Protein AF-A0A7W0RBC0-F1 (afdb_monomer_lite)

Sequence (59 aa):
MKRTKISRGGQISVPAEIRRRWNTSRVMLEDRGDSLVIHPAADDPIAAFRGSLADIPTT

Structure (mmCIF, N/CA/C/O backbone):
data_AF-A0A7W0RBC0-F1
#
_entry.id   AF-A0A7W0RBC0-F1
#
loop_
_atom_site.group_PDB
_atom_site.id
_atom_site.type_symbol
_atom_site.label_atom_id
_atom_site.label_alt_id
_atom_site.label_comp_id
_atom_site.label_asym_id
_atom_site.label_entity_id
_atom_site.label_seq_id
_atom_site.pdbx_PDB_ins_code
_atom_site.Cartn_x
_atom_site.Cartn_y
_atom_site.Cartn_z
_atom_site.occupancy
_atom_site.B_iso_or_equiv
_atom_site.auth_seq_id
_atom_site.auth_comp_id
_atom_site.auth_asym_id
_atom_site.auth_atom_id
_atom_site.pdbx_PDB_model_num
ATOM 1 N N . MET A 1 1 ? 2.487 -12.508 11.894 1.00 71.00 1 MET A N 1
ATOM 2 C CA . MET A 1 1 ? 1.418 -11.589 11.439 1.00 71.00 1 MET A CA 1
ATOM 3 C C . MET A 1 1 ? 1.398 -10.378 12.367 1.00 71.00 1 MET A C 1
ATOM 5 O O . MET A 1 1 ? 1.323 -10.578 13.572 1.00 71.00 1 MET A O 1
ATOM 9 N N . LYS A 1 2 ? 1.558 -9.149 11.855 1.00 82.69 2 LYS A N 1
ATOM 10 C CA . LYS A 1 2 ? 1.519 -7.916 12.670 1.00 82.69 2 LYS A CA 1
ATOM 11 C C . LYS A 1 2 ? 0.183 -7.205 12.440 1.00 82.69 2 LYS A C 1
ATOM 13 O O . LYS A 1 2 ? -0.230 -7.059 11.295 1.00 82.69 2 LYS A O 1
ATOM 18 N N . ARG A 1 3 ? -0.480 -6.770 13.514 1.00 90.25 3 ARG A N 1
ATOM 19 C CA . ARG A 1 3 ? -1.708 -5.962 13.454 1.00 90.25 3 ARG A CA 1
ATOM 20 C C . ARG A 1 3 ? -1.331 -4.487 13.526 1.00 90.25 3 ARG A C 1
ATOM 22 O O . ARG A 1 3 ? -0.513 -4.114 14.362 1.00 90.25 3 ARG A O 1
ATOM 29 N N . THR A 1 4 ? -1.933 -3.660 12.681 1.00 92.69 4 THR A N 1
ATOM 30 C CA . THR A 1 4 ? -1.785 -2.203 12.739 1.00 92.69 4 THR A CA 1
ATOM 31 C C . THR A 1 4 ? -3.154 -1.542 12.776 1.00 92.69 4 THR A C 1
ATOM 33 O O . THR A 1 4 ? -4.145 -2.123 12.332 1.00 92.69 4 THR A O 1
ATOM 36 N N . LYS A 1 5 ? -3.215 -0.344 13.348 1.00 95.94 5 LYS A N 1
ATOM 37 C CA . LYS A 1 5 ? -4.434 0.458 13.398 1.00 95.94 5 LYS A CA 1
ATOM 38 C C . LYS A 1 5 ? -4.594 1.210 12.078 1.00 95.94 5 LYS A C 1
ATOM 40 O O . LYS A 1 5 ? -3.624 1.763 11.567 1.00 95.94 5 LYS A O 1
ATOM 45 N N . ILE A 1 6 ? -5.827 1.283 11.585 1.00 96.06 6 ILE A N 1
ATOM 46 C CA . ILE A 1 6 ? -6.197 2.2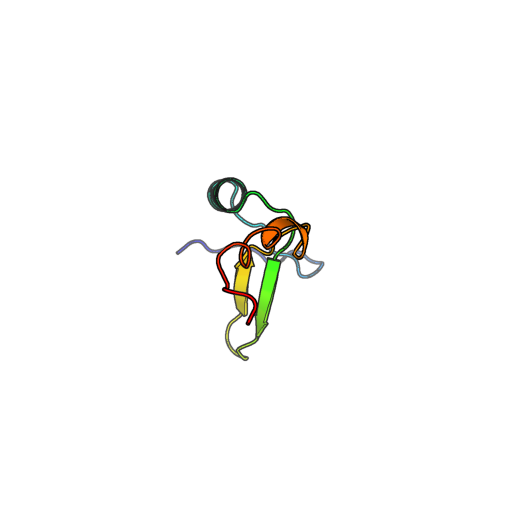30 10.532 1.00 96.06 6 ILE A CA 1
ATOM 47 C C . ILE A 1 6 ? -6.380 3.600 11.191 1.00 96.06 6 ILE A C 1
ATOM 49 O O . ILE A 1 6 ? -7.109 3.740 12.180 1.00 96.06 6 ILE A O 1
ATOM 53 N N . SER A 1 7 ? -5.660 4.604 10.699 1.00 96.44 7 SER A N 1
ATOM 54 C CA . SER A 1 7 ? -5.772 5.972 11.200 1.00 96.44 7 SER A CA 1
ATOM 55 C C . SER A 1 7 ? -7.176 6.531 10.943 1.00 96.44 7 SER A C 1
ATOM 57 O O . SER A 1 7 ? -7.938 6.002 10.137 1.00 96.44 7 SER A O 1
ATOM 59 N N . ARG A 1 8 ? -7.530 7.647 11.593 1.00 97.19 8 ARG A N 1
ATOM 60 C CA . ARG A 1 8 ? -8.829 8.305 11.357 1.00 97.19 8 ARG A CA 1
ATOM 61 C C . ARG A 1 8 ? -9.026 8.713 9.889 1.00 97.19 8 ARG A C 1
ATOM 63 O O . ARG A 1 8 ? -10.157 8.765 9.430 1.00 97.19 8 ARG A O 1
ATOM 70 N N . GLY A 1 9 ? -7.937 8.980 9.168 1.00 96.81 9 GLY A N 1
ATOM 71 C CA . GLY A 1 9 ? -7.954 9.293 7.738 1.00 96.81 9 GLY A CA 1
ATOM 72 C C . GLY A 1 9 ? -7.918 8.068 6.819 1.00 96.81 9 GLY A C 1
ATOM 73 O O . GLY A 1 9 ? -7.678 8.237 5.631 1.00 96.81 9 GLY A O 1
ATOM 74 N N . GLY A 1 10 ? -8.079 6.847 7.341 1.00 95.62 10 GLY A N 1
ATOM 75 C CA . GLY A 1 10 ? -8.093 5.624 6.529 1.00 95.62 10 GLY A CA 1
ATOM 76 C C . GLY A 1 10 ? -6.712 5.074 6.152 1.00 95.62 10 GLY A C 1
ATOM 77 O O . GLY A 1 10 ? -6.618 4.193 5.307 1.00 95.62 10 GLY A O 1
ATOM 78 N N . GLN A 1 11 ? -5.627 5.564 6.756 1.00 95.25 11 GLN A N 1
ATOM 79 C CA . GLN A 1 11 ? -4.263 5.158 6.392 1.00 95.25 11 GLN A CA 1
ATOM 80 C C . GLN A 1 11 ? -3.751 4.010 7.263 1.00 95.25 11 GLN A C 1
ATOM 82 O O . GLN A 1 11 ? -4.093 3.909 8.442 1.00 95.25 11 GLN A O 1
ATOM 87 N N . ILE A 1 12 ? -2.831 3.216 6.716 1.00 94.44 12 ILE A N 1
ATOM 88 C CA . ILE A 1 12 ? -2.034 2.240 7.465 1.00 94.44 12 ILE A CA 1
ATOM 89 C C . ILE A 1 12 ? -0.550 2.589 7.368 1.00 94.44 12 ILE A C 1
ATOM 91 O O . ILE A 1 12 ? -0.054 3.001 6.321 1.00 94.44 12 ILE A O 1
ATOM 95 N N . SER A 1 13 ? 0.187 2.415 8.463 1.00 92.38 13 SER A N 1
ATOM 96 C CA . SER A 1 13 ? 1.642 2.570 8.440 1.00 92.38 13 SER A CA 1
ATOM 97 C C . SER A 1 13 ? 2.315 1.282 7.976 1.00 92.38 13 SER A C 1
ATOM 99 O O . SER A 1 13 ? 2.108 0.223 8.572 1.00 92.38 13 SER A O 1
ATOM 101 N N . VAL A 1 14 ? 3.181 1.385 6.967 1.00 91.69 14 VAL A N 1
ATOM 102 C CA . VAL A 1 14 ? 4.059 0.287 6.545 1.00 91.69 14 VAL A CA 1
ATOM 103 C C . VAL A 1 14 ? 5.276 0.225 7.488 1.00 91.69 14 VAL A C 1
ATOM 105 O O . VAL A 1 14 ? 6.000 1.222 7.616 1.00 91.69 14 VAL A O 1
ATOM 108 N N . PRO A 1 15 ? 5.535 -0.914 8.164 1.00 92.19 15 PRO A N 1
ATOM 109 C CA . PRO A 1 15 ? 6.689 -1.081 9.048 1.00 92.19 15 PRO A CA 1
ATOM 110 C C . PRO A 1 15 ? 8.019 -0.685 8.394 1.00 92.19 15 PRO A C 1
ATOM 112 O O . PRO A 1 15 ? 8.229 -0.897 7.200 1.00 92.19 15 PRO A O 1
ATOM 115 N N . ALA A 1 16 ? 8.943 -0.125 9.183 1.00 93.38 16 ALA A N 1
ATOM 116 C CA . ALA A 1 16 ? 10.221 0.392 8.680 1.00 93.38 16 ALA A CA 1
ATOM 117 C C . ALA A 1 16 ? 11.049 -0.661 7.921 1.00 93.38 16 ALA A C 1
ATOM 119 O O . ALA A 1 16 ? 11.640 -0.341 6.894 1.00 93.38 16 ALA A O 1
ATOM 120 N N . GLU A 1 17 ? 11.043 -1.912 8.385 1.00 94.75 17 GLU A N 1
ATOM 121 C CA . GLU A 1 17 ? 11.706 -3.041 7.716 1.00 94.75 17 GLU A CA 1
ATOM 122 C C . GLU A 1 17 ? 11.180 -3.268 6.287 1.00 94.75 17 GLU A C 1
ATOM 124 O O . GLU A 1 17 ? 11.962 -3.477 5.363 1.00 94.75 17 GLU A O 1
ATOM 129 N N . ILE A 1 18 ? 9.863 -3.137 6.083 1.00 93.81 18 ILE A N 1
ATOM 130 C CA . ILE A 1 18 ? 9.223 -3.303 4.774 1.00 93.81 18 ILE A CA 1
ATOM 131 C C . ILE A 1 18 ? 9.524 -2.094 3.886 1.00 93.81 18 ILE A C 1
ATOM 133 O O . ILE A 1 18 ? 9.907 -2.282 2.736 1.00 93.81 18 ILE A O 1
ATOM 137 N N . ARG A 1 19 ? 9.436 -0.868 4.424 1.00 92.38 19 ARG A N 1
ATOM 138 C CA . ARG A 1 19 ? 9.766 0.361 3.677 1.00 92.38 19 ARG A CA 1
ATOM 139 C C . ARG A 1 19 ? 11.200 0.353 3.152 1.00 92.38 19 ARG A C 1
ATOM 141 O O . ARG A 1 19 ? 11.416 0.674 1.992 1.00 92.38 19 ARG A O 1
ATOM 148 N N . ARG A 1 20 ? 12.166 -0.060 3.980 1.00 94.12 20 ARG A N 1
ATOM 149 C CA . ARG A 1 20 ? 13.577 -0.180 3.572 1.00 94.12 20 ARG A CA 1
ATOM 150 C C . ARG A 1 20 ? 13.765 -1.206 2.460 1.00 94.12 20 ARG A C 1
ATOM 152 O O . ARG A 1 20 ? 14.502 -0.943 1.523 1.00 94.12 20 ARG A O 1
ATOM 159 N N . ARG A 1 21 ? 13.086 -2.353 2.556 1.00 94.06 21 ARG A N 1
ATOM 160 C CA . ARG A 1 21 ? 13.154 -3.403 1.533 1.00 94.06 21 ARG A CA 1
ATOM 161 C C . ARG A 1 21 ? 12.529 -2.968 0.207 1.00 94.06 21 ARG A C 1
ATOM 163 O O . ARG A 1 21 ? 13.036 -3.335 -0.840 1.00 94.06 21 ARG A O 1
ATOM 170 N N . TRP A 1 22 ? 11.417 -2.240 0.251 1.00 93.56 22 TRP A N 1
ATOM 171 C CA . TRP A 1 22 ? 10.718 -1.774 -0.948 1.00 93.56 22 TRP A CA 1
ATOM 172 C C . TRP A 1 22 ? 11.381 -0.562 -1.598 1.00 93.56 22 TRP A C 1
ATOM 174 O O . TRP A 1 22 ? 11.283 -0.418 -2.809 1.00 93.56 22 TRP A O 1
ATOM 184 N N . ASN A 1 23 ? 12.061 0.278 -0.811 1.00 91.06 23 ASN A N 1
ATOM 185 C CA . ASN A 1 23 ? 12.810 1.446 -1.276 1.00 91.06 23 ASN A CA 1
ATOM 186 C C . ASN A 1 23 ? 12.030 2.337 -2.266 1.00 91.06 23 ASN A C 1
ATOM 188 O O . ASN A 1 23 ? 12.581 2.851 -3.234 1.00 91.06 23 ASN A O 1
ATOM 192 N N . THR A 1 24 ? 10.732 2.501 -2.023 1.00 88.00 24 THR A N 1
ATOM 193 C CA . THR A 1 24 ? 9.851 3.365 -2.807 1.00 88.00 24 THR A CA 1
ATOM 194 C C . THR A 1 24 ? 8.780 3.979 -1.914 1.00 88.00 24 THR A C 1
ATOM 196 O O . THR A 1 24 ? 8.445 3.444 -0.850 1.00 88.00 24 THR A O 1
ATOM 199 N N . SER A 1 25 ? 8.254 5.122 -2.347 1.00 88.94 25 SER A N 1
ATOM 200 C CA . SER A 1 25 ? 7.120 5.792 -1.715 1.00 88.94 25 SER A CA 1
ATOM 201 C C . SER A 1 25 ? 5.768 5.397 -2.316 1.00 88.94 25 SER A C 1
ATOM 203 O O . SER A 1 25 ? 4.729 5.720 -1.738 1.00 88.94 25 SER A O 1
ATOM 205 N N . ARG A 1 26 ? 5.770 4.689 -3.454 1.00 91.44 26 ARG A N 1
ATOM 206 C CA . ARG A 1 26 ? 4.565 4.320 -4.198 1.00 91.44 26 ARG A CA 1
ATOM 207 C C . ARG A 1 26 ? 4.262 2.836 -4.076 1.00 91.44 26 ARG A C 1
ATOM 209 O O . ARG A 1 26 ? 5.147 1.987 -3.998 1.00 91.44 26 ARG A O 1
ATOM 216 N N . VAL A 1 27 ? 2.974 2.523 -4.071 1.00 93.12 27 VAL A N 1
ATOM 217 C CA . VAL A 1 27 ? 2.472 1.151 -4.011 1.00 93.12 27 VAL A CA 1
ATOM 218 C C . VAL A 1 27 ? 1.313 0.975 -4.976 1.00 93.12 27 VAL A C 1
ATOM 220 O O . VAL A 1 27 ? 0.559 1.914 -5.229 1.00 93.12 27 VAL A O 1
ATOM 223 N N . MET A 1 28 ? 1.165 -0.240 -5.489 1.00 94.06 28 MET A N 1
ATOM 224 C CA . MET A 1 28 ? -0.052 -0.689 -6.155 1.00 94.06 28 MET A CA 1
ATOM 225 C C . MET A 1 28 ? -0.936 -1.396 -5.132 1.00 94.06 28 MET A C 1
ATOM 227 O O . MET A 1 28 ? -0.436 -2.151 -4.293 1.00 94.06 28 MET A O 1
ATOM 231 N N . LEU A 1 29 ? -2.238 -1.139 -5.213 1.00 94.81 29 LEU A N 1
ATOM 232 C CA . LEU A 1 29 ? -3.258 -1.776 -4.390 1.00 94.81 29 LEU A CA 1
ATOM 233 C C . LEU A 1 29 ? -4.156 -2.609 -5.300 1.00 94.81 29 LEU A C 1
ATOM 235 O O . LEU A 1 29 ? -4.709 -2.086 -6.264 1.00 94.81 29 LEU A O 1
ATOM 239 N N . GLU A 1 30 ? -4.294 -3.886 -4.979 1.00 96.75 30 GLU A N 1
ATOM 240 C CA . GLU A 1 30 ? -5.268 -4.782 -5.592 1.00 96.75 30 GLU A CA 1
ATOM 241 C C . GLU A 1 30 ? -6.367 -5.063 -4.568 1.00 96.75 30 GLU A C 1
ATOM 243 O O . GLU A 1 30 ? -6.085 -5.534 -3.461 1.00 96.75 30 GLU A O 1
ATOM 248 N N . ASP A 1 31 ? -7.606 -4.749 -4.935 1.00 96.88 31 ASP A N 1
ATOM 249 C CA . ASP A 1 31 ? -8.784 -5.035 -4.124 1.00 96.88 31 ASP A CA 1
ATOM 250 C C . ASP A 1 31 ? -9.364 -6.402 -4.492 1.00 96.88 31 ASP A C 1
ATOM 252 O O . ASP A 1 31 ? -9.700 -6.656 -5.650 1.00 96.88 31 ASP A O 1
ATOM 256 N N . ARG A 1 32 ? -9.467 -7.286 -3.496 1.00 97.75 32 ARG A N 1
ATOM 257 C CA . ARG A 1 32 ? -10.057 -8.627 -3.614 1.00 97.75 32 ARG A CA 1
ATOM 258 C C . ARG A 1 32 ? -11.385 -8.754 -2.859 1.00 97.75 32 ARG A C 1
ATOM 260 O O . ARG A 1 32 ? -11.897 -9.858 -2.702 1.00 97.75 32 ARG A O 1
ATOM 267 N N . GLY A 1 33 ? -11.948 -7.646 -2.378 1.00 97.50 33 GLY A N 1
ATOM 268 C CA . GLY A 1 33 ? -13.196 -7.581 -1.620 1.00 97.50 33 GLY A CA 1
ATOM 269 C C . GLY A 1 33 ? -13.010 -7.830 -0.121 1.00 97.50 33 GLY A C 1
ATOM 270 O O . GLY A 1 33 ? -13.375 -6.984 0.692 1.00 97.50 33 GLY A O 1
ATOM 271 N N . ASP A 1 34 ? -12.427 -8.968 0.266 1.00 96.94 34 ASP A N 1
ATOM 272 C CA . ASP A 1 34 ? -12.160 -9.313 1.676 1.00 96.94 34 ASP A CA 1
ATOM 273 C C . ASP A 1 34 ? -10.752 -8.916 2.151 1.00 96.94 34 ASP A C 1
ATOM 275 O O . ASP A 1 34 ? -10.440 -8.940 3.347 1.00 96.94 34 ASP A O 1
ATOM 279 N N . SER A 1 35 ? -9.889 -8.558 1.203 1.00 95.38 35 SER A N 1
ATOM 280 C CA . SER A 1 35 ? -8.475 -8.312 1.423 1.00 95.38 35 SER A CA 1
ATOM 281 C C . SER A 1 35 ? -7.910 -7.336 0.394 1.00 95.38 35 SER A C 1
ATOM 283 O O . SER A 1 35 ? -8.370 -7.243 -0.742 1.00 95.38 35 SER A O 1
ATOM 285 N N . LEU A 1 36 ? -6.875 -6.608 0.816 1.00 94.50 36 LEU A N 1
ATOM 286 C CA . LEU A 1 36 ? -6.052 -5.783 -0.062 1.00 94.50 36 LEU A CA 1
ATOM 287 C C . LEU A 1 36 ? -4.686 -6.440 -0.219 1.00 94.50 36 LEU A C 1
ATOM 289 O O . LEU A 1 36 ? -4.024 -6.744 0.781 1.00 94.50 36 LEU A O 1
ATOM 293 N N . VAL A 1 37 ? -4.236 -6.603 -1.460 1.00 95.19 37 VAL A N 1
ATOM 294 C CA . VAL A 1 37 ? -2.851 -6.981 -1.757 1.00 95.19 37 VAL A CA 1
ATOM 295 C C . VAL A 1 37 ? -2.075 -5.731 -2.146 1.00 95.19 37 VAL A C 1
ATOM 297 O O . VAL A 1 37 ? -2.531 -4.916 -2.944 1.00 95.19 37 VAL A O 1
ATOM 300 N N . ILE A 1 38 ? -0.906 -5.553 -1.531 1.00 94.00 38 ILE A N 1
ATOM 301 C CA . IL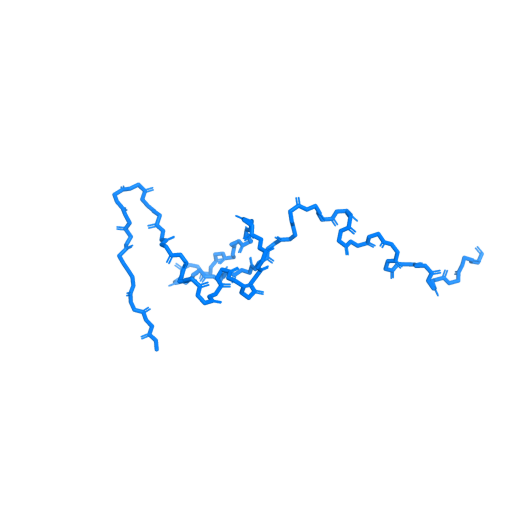E A 1 38 ? -0.077 -4.358 -1.692 1.00 94.00 38 ILE A CA 1
ATOM 302 C C . ILE A 1 38 ? 1.269 -4.763 -2.278 1.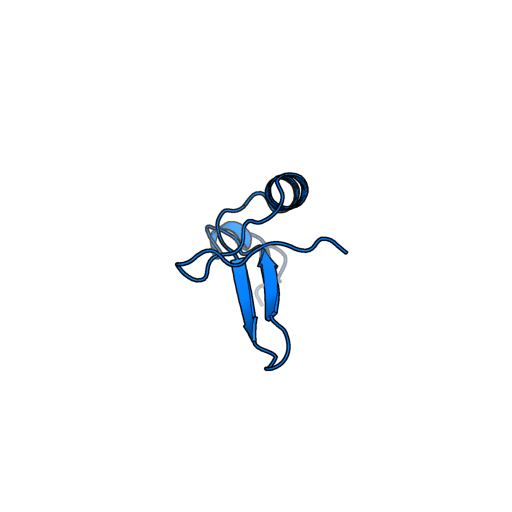00 94.00 38 ILE A C 1
ATOM 304 O O . ILE A 1 38 ? 1.984 -5.578 -1.688 1.00 94.00 38 ILE A O 1
ATOM 308 N N . HIS A 1 39 ? 1.634 -4.141 -3.395 1.00 93.50 39 HIS A N 1
ATOM 309 C CA . HIS A 1 39 ? 2.926 -4.324 -4.050 1.00 93.50 39 HIS A CA 1
ATOM 310 C C . HIS A 1 39 ? 3.706 -3.005 -4.082 1.00 93.50 39 HIS A C 1
ATOM 312 O O . HIS A 1 39 ? 3.091 -1.951 -4.254 1.00 93.50 39 HIS A O 1
ATOM 318 N N . PRO A 1 40 ? 5.045 -3.022 -3.939 1.00 93.56 40 PRO A N 1
ATOM 319 C CA . PRO A 1 40 ? 5.847 -1.837 -4.221 1.00 93.56 40 PRO A CA 1
ATOM 320 C C . PRO A 1 40 ? 5.700 -1.453 -5.696 1.00 93.56 40 PRO A C 1
ATOM 322 O O . PRO A 1 40 ? 5.707 -2.321 -6.568 1.00 93.56 40 PRO A O 1
ATOM 325 N N . ALA A 1 41 ? 5.572 -0.159 -5.968 1.00 89.62 41 ALA A N 1
ATOM 326 C CA . ALA A 1 41 ? 5.496 0.384 -7.318 1.00 89.62 41 ALA A CA 1
ATOM 327 C C . ALA A 1 41 ? 6.742 1.222 -7.592 1.00 89.62 41 ALA A C 1
ATOM 329 O O . ALA A 1 41 ? 7.181 1.957 -6.716 1.00 89.62 41 ALA A O 1
ATOM 330 N N . ALA A 1 42 ? 7.301 1.157 -8.799 1.00 82.62 42 ALA A N 1
ATOM 331 C CA . ALA A 1 42 ? 8.387 2.060 -9.159 1.00 82.62 42 ALA A CA 1
ATOM 332 C C . ALA A 1 42 ? 7.907 3.524 -9.125 1.00 82.62 42 ALA A C 1
ATOM 334 O O . ALA A 1 42 ? 6.829 3.844 -9.634 1.00 82.62 42 ALA A O 1
ATOM 335 N N . ASP A 1 43 ? 8.718 4.424 -8.560 1.00 76.50 43 ASP A N 1
ATOM 336 C CA . ASP A 1 43 ? 8.425 5.864 -8.574 1.00 76.50 43 ASP A CA 1
ATOM 337 C C . ASP A 1 43 ? 8.441 6.433 -10.006 1.00 76.50 43 ASP A C 1
ATOM 339 O O . ASP A 1 43 ? 7.659 7.329 -10.330 1.00 76.50 43 ASP A O 1
ATOM 343 N N . ASP A 1 44 ? 9.268 5.848 -10.877 1.00 76.50 44 ASP A N 1
ATOM 344 C CA . ASP A 1 44 ? 9.269 6.069 -12.320 1.00 76.50 44 ASP A CA 1
ATOM 345 C C . ASP A 1 44 ? 9.141 4.715 -13.046 1.00 76.50 44 ASP A C 1
ATOM 347 O O . ASP A 1 44 ? 10.134 3.997 -13.211 1.00 76.50 44 ASP A O 1
ATOM 351 N N . PRO A 1 45 ? 7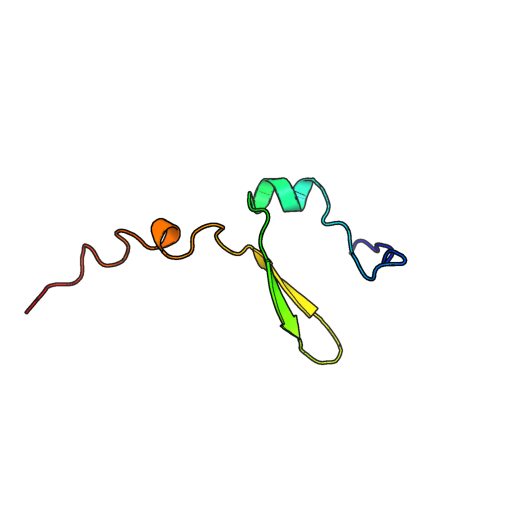.923 4.332 -13.466 1.00 66.25 45 PRO A N 1
ATOM 352 C CA . PRO A 1 45 ? 7.695 3.073 -14.160 1.00 66.25 45 PRO A CA 1
ATOM 353 C C . PRO A 1 45 ? 8.317 3.044 -15.560 1.00 66.25 45 PRO A C 1
ATOM 355 O O . PRO A 1 45 ? 8.429 1.972 -16.128 1.00 66.25 45 PRO A O 1
ATOM 358 N N . ILE A 1 46 ? 8.740 4.170 -16.141 1.00 71.56 46 ILE A N 1
ATOM 359 C CA . ILE A 1 46 ? 9.443 4.160 -17.430 1.00 71.56 46 ILE A CA 1
ATOM 360 C C . ILE A 1 46 ? 10.940 3.982 -17.193 1.00 71.56 46 ILE A C 1
ATOM 362 O O . ILE A 1 46 ? 11.564 3.137 -17.835 1.00 71.56 46 ILE A O 1
ATOM 366 N N . ALA A 1 47 ? 11.530 4.723 -16.251 1.00 64.94 47 ALA A N 1
ATOM 367 C CA . ALA A 1 47 ? 12.940 4.549 -15.909 1.00 64.94 47 ALA A CA 1
ATOM 368 C C . ALA A 1 47 ? 13.234 3.151 -15.350 1.00 64.94 47 ALA A C 1
ATOM 370 O O . ALA A 1 47 ? 14.268 2.585 -15.692 1.00 64.94 47 ALA A O 1
ATOM 371 N N . ALA A 1 48 ? 12.319 2.560 -14.572 1.00 65.25 48 ALA A N 1
ATOM 372 C CA . ALA A 1 48 ? 12.482 1.203 -14.046 1.00 65.25 48 ALA A CA 1
ATOM 373 C C . ALA A 1 48 ? 12.572 0.124 -15.142 1.00 65.25 48 ALA A C 1
ATOM 375 O O . ALA A 1 48 ? 13.174 -0.922 -14.915 1.00 65.25 48 ALA A O 1
ATOM 376 N N . PHE A 1 49 ? 12.002 0.377 -16.324 1.00 68.25 49 PHE A N 1
ATOM 377 C CA . PHE A 1 49 ? 12.011 -0.555 -17.455 1.00 68.25 49 PHE A CA 1
ATOM 378 C C . PHE A 1 49 ? 12.934 -0.110 -18.599 1.00 68.25 49 PHE A C 1
ATOM 380 O O . PHE A 1 49 ? 13.079 -0.833 -19.590 1.00 68.25 49 PHE A O 1
ATOM 387 N N . ARG A 1 50 ? 13.589 1.055 -18.498 1.00 71.94 50 ARG A N 1
ATOM 388 C CA . ARG A 1 50 ? 14.503 1.549 -19.535 1.00 71.94 50 ARG A CA 1
ATOM 389 C C . ARG A 1 50 ? 15.680 0.578 -19.686 1.00 71.94 50 ARG A C 1
ATOM 391 O O . ARG A 1 50 ? 16.434 0.364 -18.746 1.00 71.94 50 ARG A O 1
ATOM 398 N N . GLY A 1 51 ? 15.830 0.004 -20.881 1.00 69.12 51 GLY A N 1
ATOM 399 C CA . GLY A 1 51 ? 16.858 -0.999 -21.193 1.00 69.12 51 GLY A CA 1
ATOM 400 C C . GLY A 1 51 ? 16.406 -2.458 -21.061 1.00 69.12 51 GLY A C 1
ATOM 401 O O . GLY A 1 51 ? 17.113 -3.339 -21.530 1.00 69.12 51 GLY A O 1
ATOM 402 N N . SER A 1 52 ? 15.209 -2.732 -20.526 1.00 74.44 52 SER A N 1
ATOM 403 C CA . SER A 1 52 ? 14.678 -4.106 -20.398 1.00 74.44 52 SER A CA 1
ATOM 404 C C . SER A 1 52 ? 14.392 -4.808 -21.734 1.00 74.44 52 SER A C 1
ATOM 406 O O . SER A 1 52 ? 14.249 -6.025 -21.772 1.00 74.44 52 SER A O 1
ATOM 408 N N . LEU A 1 53 ? 14.329 -4.045 -22.827 1.00 72.75 53 LEU A N 1
ATOM 409 C CA . LEU A 1 53 ? 14.088 -4.527 -24.188 1.00 72.75 53 LEU A CA 1
ATOM 410 C C . LEU A 1 53 ? 15.334 -4.395 -25.087 1.00 72.75 53 LEU A C 1
ATOM 412 O O . LEU A 1 53 ? 15.216 -4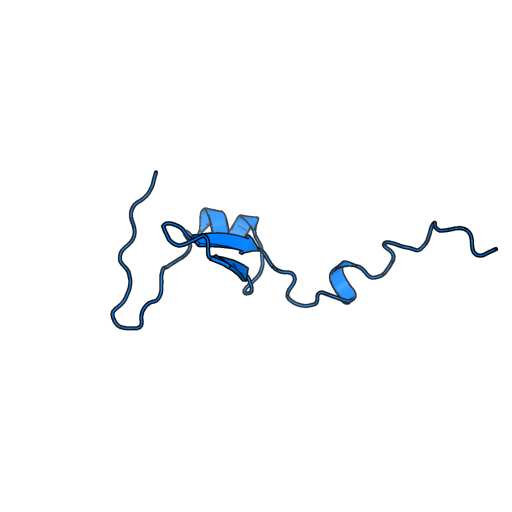.503 -26.303 1.00 72.75 53 LEU A O 1
ATOM 416 N N . ALA A 1 54 ? 16.516 -4.112 -24.523 1.00 74.44 54 ALA A N 1
ATOM 417 C CA . ALA A 1 54 ? 17.727 -3.868 -25.314 1.00 74.44 54 ALA A CA 1
ATOM 418 C C . ALA A 1 54 ? 18.201 -5.100 -26.112 1.00 74.44 54 ALA A C 1
ATOM 420 O O . ALA A 1 54 ? 18.831 -4.934 -27.151 1.00 74.44 54 ALA A O 1
ATOM 421 N N . ASP A 1 55 ? 17.843 -6.30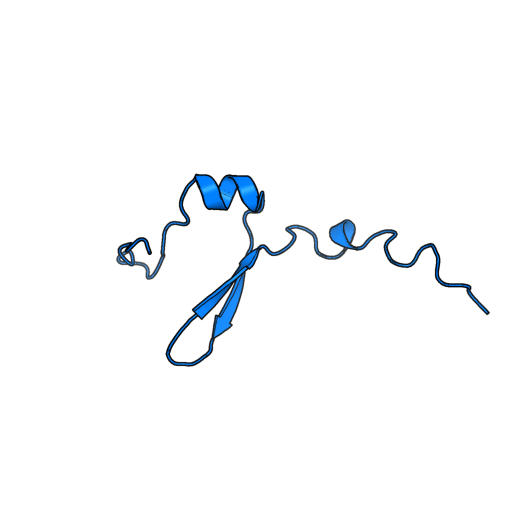8 -25.666 1.00 73.81 55 ASP A N 1
ATOM 422 C CA . ASP A 1 55 ? 18.247 -7.575 -26.290 1.00 73.81 55 ASP A CA 1
ATOM 423 C C . ASP A 1 55 ? 17.184 -8.167 -27.233 1.00 73.81 55 ASP A C 1
ATOM 425 O O . ASP A 1 55 ? 17.315 -9.307 -27.679 1.00 73.81 55 ASP A O 1
ATOM 429 N N . ILE A 1 56 ? 16.109 -7.430 -27.540 1.00 73.00 56 ILE A N 1
ATOM 430 C CA . ILE A 1 56 ? 15.120 -7.901 -28.515 1.00 73.00 56 ILE A CA 1
ATOM 431 C C . ILE A 1 56 ? 15.675 -7.645 -29.921 1.00 73.00 56 ILE A C 1
ATOM 433 O O . ILE A 1 56 ? 15.911 -6.485 -30.264 1.00 73.00 56 ILE A O 1
ATOM 437 N N . PRO A 1 57 ? 15.870 -8.680 -30.758 1.00 74.44 57 PRO A N 1
ATOM 438 C CA . PRO A 1 57 ? 16.342 -8.482 -32.120 1.00 74.44 57 PRO A CA 1
ATOM 439 C C . PRO A 1 57 ? 15.290 -7.709 -32.922 1.00 74.44 57 PRO A C 1
ATOM 441 O O . PRO A 1 57 ? 14.175 -8.194 -33.123 1.00 74.44 57 PRO A O 1
ATOM 444 N N . THR A 1 58 ? 15.638 -6.517 -33.399 1.00 74.44 58 THR A N 1
ATOM 445 C CA . THR A 1 58 ? 14.826 -5.796 -34.384 1.00 74.44 58 THR A CA 1
ATOM 446 C C . THR A 1 58 ? 15.008 -6.488 -35.735 1.00 74.44 58 THR A C 1
ATOM 448 O O . THR A 1 58 ? 16.108 -6.468 -36.286 1.00 74.44 58 THR A O 1
ATOM 451 N N . THR A 1 59 ? 13.959 -7.156 -36.220 1.00 63.81 59 THR A N 1
ATOM 452 C CA . THR A 1 59 ? 13.882 -7.712 -37.586 1.00 63.81 59 THR A CA 1
ATOM 453 C C . THR A 1 59 ? 13.534 -6.620 -38.586 1.00 63.81 59 THR A C 1
ATOM 455 O O . THR A 1 59 ? 12.717 -5.745 -38.218 1.00 63.81 59 THR A O 1
#

Secondary structure (DSSP, 8-state):
----PPPTTS--PPPHHHHHHH--SEEEEEE-SS-EEEEEE-SSTTGGGTTTTTTS---

Foldseek 3Di:
DDDFDQDPVRDTDDDPVVCVVLVDPDWDWDDPPVDIDIGRDDPDPCVVCVCVCVPPDDD

Radius of gyration: 16.49 Å; chains: 1; bounding box: 31×21×51 Å

pLDDT: mean 86.67, std 10.82, range [63.81, 97.75]